Protein AF-A0A931YQE4-F1 (afdb_monomer_lite)

Foldseek 3Di:
DDDDDDDPPPPVVPPPDPPPPPPDPPDQFDDWKKFKFFAQPVVRDTHNDQFDPPQCCVPDVPVSVVVPPCSGHRTDMFIKTKDKFKFFPDPPFPRHVPGDRDFDADPGPRGGIDIDIDIFTKWWADPPVRDIHRAAEPPWDFDPPDPTTITPARYAHPVPRHGTDIATPSVSDRPSDDD

Structure (mmCIF, N/CA/C/O backbone):
data_AF-A0A931YQE4-F1
#
_entry.id   AF-A0A931YQE4-F1
#
loop_
_atom_site.group_PDB
_atom_site.id
_atom_site.type_symbol
_atom_site.label_atom_id
_atom_site.label_alt_id
_atom_site.label_comp_id
_atom_site.label_asym_id
_atom_site.label_entity_id
_atom_site.label_seq_id
_atom_site.pdbx_PDB_ins_code
_atom_site.Cartn_x
_atom_site.Cartn_y
_atom_site.Cartn_z
_atom_site.occupancy
_atom_site.B_iso_or_equiv
_atom_site.auth_seq_id
_atom_site.auth_comp_id
_atom_site.auth_asym_id
_atom_site.auth_atom_id
_atom_site.pdbx_PDB_model_num
ATOM 1 N N . MET A 1 1 ? -4.579 50.281 -44.548 1.00 32.69 1 MET A N 1
ATOM 2 C CA . MET A 1 1 ? -3.686 49.134 -44.827 1.00 32.69 1 MET A CA 1
ATOM 3 C C . MET A 1 1 ? -2.833 48.849 -43.599 1.00 32.69 1 MET A C 1
ATOM 5 O O . MET A 1 1 ? -2.366 49.780 -42.966 1.00 32.69 1 MET A O 1
ATOM 9 N N . LYS A 1 2 ? -2.724 47.554 -43.285 1.00 39.03 2 LYS A N 1
ATOM 10 C CA . LYS A 1 2 ? -1.947 46.846 -42.251 1.00 39.03 2 LYS A CA 1
ATOM 11 C C . LYS A 1 2 ? -0.640 47.502 -41.767 1.00 39.03 2 LYS A C 1
ATOM 13 O O . LYS A 1 2 ? 0.141 47.951 -42.601 1.00 39.03 2 LYS A O 1
ATOM 18 N N . LYS A 1 3 ? -0.368 47.353 -40.459 1.00 38.84 3 LYS A N 1
ATOM 19 C CA . LYS A 1 3 ? 0.869 46.850 -39.793 1.00 38.84 3 LYS A CA 1
ATOM 20 C C . LYS A 1 3 ? 0.751 47.176 -38.289 1.00 38.84 3 LYS A C 1
ATOM 22 O O . LYS A 1 3 ? 0.456 48.310 -37.965 1.00 38.84 3 LYS A O 1
ATOM 27 N N . GLY A 1 4 ? 0.929 46.300 -37.311 1.00 39.56 4 GLY A N 1
ATOM 28 C CA . GLY A 1 4 ? 1.341 44.904 -37.262 1.00 39.56 4 GLY A CA 1
ATOM 29 C C . GLY A 1 4 ? 1.460 44.545 -35.777 1.00 39.56 4 GLY A C 1
ATOM 30 O O . GLY A 1 4 ? 2.129 45.241 -35.024 1.00 39.56 4 GLY A O 1
ATOM 31 N N . ILE A 1 5 ? 0.741 43.502 -35.374 1.00 53.88 5 ILE A N 1
ATOM 32 C CA . ILE A 1 5 ? 0.768 42.832 -34.069 1.00 53.88 5 ILE A CA 1
ATOM 33 C C . ILE A 1 5 ? 2.194 42.351 -33.801 1.00 53.88 5 ILE A C 1
ATOM 35 O O . ILE A 1 5 ? 2.714 41.662 -34.671 1.00 53.88 5 ILE A O 1
ATOM 39 N N . LEU A 1 6 ? 2.808 42.670 -32.650 1.00 45.81 6 LEU A N 1
ATOM 40 C CA . LEU A 1 6 ? 4.050 42.013 -32.192 1.00 45.81 6 LEU A CA 1
ATOM 41 C C . LEU A 1 6 ? 4.443 42.366 -30.735 1.00 45.81 6 LEU A C 1
ATOM 43 O O . LEU A 1 6 ? 5.562 42.780 -30.482 1.00 45.81 6 LEU A O 1
ATOM 47 N N . ILE A 1 7 ? 3.554 42.197 -29.743 1.00 46.47 7 ILE A N 1
ATOM 48 C CA . ILE A 1 7 ? 3.968 42.180 -28.312 1.00 46.47 7 ILE A CA 1
ATOM 49 C C . ILE A 1 7 ? 3.176 41.129 -27.505 1.00 46.47 7 ILE A C 1
ATOM 51 O O . ILE A 1 7 ? 2.750 41.366 -26.384 1.00 46.47 7 ILE A O 1
ATOM 55 N N . ALA A 1 8 ? 2.932 39.948 -28.081 1.00 43.09 8 ALA A N 1
ATOM 56 C CA . ALA A 1 8 ? 2.203 38.866 -27.398 1.00 43.09 8 ALA A CA 1
ATOM 57 C C . ALA A 1 8 ? 2.947 37.515 -27.401 1.00 43.09 8 ALA A C 1
ATOM 59 O O . ALA A 1 8 ? 2.343 36.481 -27.142 1.00 43.09 8 ALA A O 1
ATOM 60 N N . GLY A 1 9 ? 4.248 37.507 -27.722 1.00 44.34 9 GLY A N 1
ATOM 61 C CA . GLY A 1 9 ? 5.005 36.268 -27.958 1.00 44.34 9 GLY A CA 1
ATOM 62 C C . GLY A 1 9 ? 6.029 35.869 -26.892 1.00 44.34 9 GLY A C 1
ATOM 63 O O . GLY A 1 9 ? 6.453 34.723 -26.891 1.00 44.34 9 GLY A O 1
ATOM 64 N N . ILE A 1 10 ? 6.443 36.770 -25.993 1.00 47.31 10 ILE A N 1
ATOM 65 C CA . ILE A 1 10 ? 7.586 36.502 -25.089 1.00 47.31 10 ILE A CA 1
ATOM 66 C C . ILE A 1 10 ? 7.154 36.269 -23.633 1.00 47.31 10 ILE A C 1
ATOM 68 O O . ILE A 1 10 ? 7.841 35.573 -22.893 1.00 47.31 10 ILE A O 1
ATOM 72 N N . PHE A 1 11 ? 5.977 36.744 -23.221 1.00 41.28 11 PHE A N 1
ATOM 73 C CA . PHE A 1 11 ? 5.501 36.550 -21.843 1.00 41.28 11 PHE A CA 1
ATOM 74 C C . PHE A 1 11 ? 4.786 35.212 -21.600 1.00 41.28 11 PHE A C 1
ATOM 76 O O . PHE A 1 11 ? 4.606 34.807 -20.456 1.00 41.28 11 PHE A O 1
ATOM 83 N N . SER A 1 12 ? 4.419 34.492 -22.661 1.00 41.38 12 SER A N 1
ATOM 84 C CA . SER A 1 12 ? 3.643 33.249 -22.557 1.00 41.38 12 SER A CA 1
ATOM 85 C C . SER A 1 12 ? 4.509 32.000 -22.356 1.00 41.38 12 SER A C 1
ATOM 87 O O . SER A 1 12 ? 3.977 30.935 -22.060 1.00 41.38 12 SER A O 1
ATOM 89 N N . MET A 1 13 ? 5.835 32.109 -22.503 1.00 40.06 13 MET A N 1
ATOM 90 C CA . MET A 1 13 ? 6.751 30.961 -22.435 1.00 40.06 13 MET A CA 1
ATOM 91 C C . MET A 1 13 ? 7.385 30.751 -21.051 1.00 40.06 13 MET A C 1
ATOM 93 O O . MET A 1 13 ? 8.104 29.779 -20.849 1.00 40.06 13 MET A O 1
ATOM 97 N N . PHE A 1 14 ? 7.091 31.622 -20.078 1.00 39.56 14 PHE A N 1
ATOM 98 C CA . PHE A 1 14 ? 7.591 31.499 -18.701 1.00 39.56 14 PHE A CA 1
ATOM 99 C C . PHE A 1 14 ? 6.607 30.833 -17.728 1.00 39.56 14 PHE A C 1
ATOM 101 O O . PHE A 1 14 ? 6.979 30.517 -16.601 1.00 39.56 14 PHE A O 1
ATOM 108 N N . ALA A 1 15 ? 5.368 30.569 -18.148 1.00 41.66 15 ALA A N 1
ATOM 109 C CA . ALA A 1 15 ? 4.333 30.021 -17.269 1.00 41.66 15 ALA A CA 1
ATOM 110 C C . ALA A 1 15 ? 4.256 28.479 -17.248 1.00 41.66 15 ALA A C 1
ATOM 112 O O . ALA A 1 15 ? 3.393 27.933 -16.569 1.00 41.66 15 ALA A O 1
ATOM 113 N N . PHE A 1 16 ? 5.139 27.766 -17.961 1.00 39.03 16 PHE A N 1
ATOM 114 C CA . PHE A 1 16 ? 5.020 26.310 -18.162 1.00 39.03 16 PHE A CA 1
ATOM 115 C C . PHE A 1 16 ? 6.200 25.457 -17.657 1.00 39.03 16 PHE A C 1
ATOM 117 O O . PHE A 1 16 ? 6.308 24.295 -18.034 1.00 39.03 16 PHE A O 1
ATOM 124 N N . ILE A 1 17 ? 7.068 25.980 -16.778 1.00 43.00 17 ILE A N 1
ATOM 125 C CA . ILE A 1 17 ? 8.253 25.231 -16.290 1.00 43.00 17 ILE A CA 1
ATOM 126 C C . ILE A 1 17 ? 8.097 24.701 -14.844 1.00 43.00 17 ILE A C 1
ATOM 128 O O . ILE A 1 17 ? 8.945 23.964 -14.355 1.00 43.00 17 ILE A O 1
ATOM 132 N N . THR A 1 18 ? 7.003 24.975 -14.127 1.00 37.72 18 THR A N 1
ATOM 133 C CA . THR A 1 18 ? 6.923 24.635 -12.686 1.00 37.72 18 THR A CA 1
ATOM 134 C C . THR A 1 18 ? 6.224 23.319 -12.333 1.00 37.72 18 THR A C 1
ATOM 136 O O . THR A 1 18 ? 5.975 23.073 -11.156 1.00 37.72 18 THR A O 1
ATOM 139 N N . GLN A 1 19 ? 5.959 22.420 -13.287 1.00 35.16 19 GLN A N 1
ATOM 140 C CA . GLN A 1 19 ? 5.454 21.072 -12.960 1.00 35.16 19 GLN A CA 1
ATOM 141 C C . GLN A 1 19 ? 6.546 20.011 -12.775 1.00 35.16 19 GLN A C 1
ATOM 143 O O . GLN A 1 19 ? 6.234 18.831 -12.619 1.00 35.16 19 GLN A O 1
ATOM 148 N N . SER A 1 20 ? 7.818 20.408 -12.717 1.00 36.00 20 SER A N 1
ATOM 149 C CA . SER A 1 20 ? 8.878 19.510 -12.270 1.00 36.00 20 SER A CA 1
ATOM 150 C C . SER A 1 20 ? 8.641 19.159 -10.804 1.00 36.00 20 SER A C 1
ATOM 152 O O . SER A 1 20 ? 8.878 19.961 -9.900 1.00 36.00 20 SER A O 1
ATOM 154 N N . VAL A 1 21 ? 8.132 17.950 -10.585 1.00 35.69 21 VAL A N 1
ATOM 155 C CA . VAL A 1 21 ? 7.959 17.293 -9.288 1.00 35.69 21 VAL A CA 1
ATOM 156 C C . VAL A 1 21 ? 9.350 17.028 -8.698 1.00 35.69 21 VAL A C 1
ATOM 158 O O . VAL A 1 21 ? 9.840 15.905 -8.662 1.00 35.69 21 VAL A O 1
ATOM 161 N N . PHE A 1 22 ? 10.040 18.083 -8.270 1.00 36.91 22 PHE A N 1
ATOM 162 C CA . PHE A 1 22 ? 11.246 17.954 -7.468 1.00 36.91 22 PHE A CA 1
ATOM 163 C C . PHE A 1 22 ? 10.804 17.529 -6.068 1.00 36.91 22 PHE A C 1
ATOM 165 O O . PHE A 1 22 ? 10.398 18.344 -5.235 1.00 36.91 22 PHE A O 1
ATOM 172 N N . ALA A 1 23 ? 10.828 16.219 -5.827 1.00 37.97 23 ALA A N 1
ATOM 173 C CA . ALA A 1 23 ? 10.812 15.669 -4.482 1.00 37.97 23 ALA A CA 1
ATOM 174 C C . ALA A 1 23 ? 12.004 16.281 -3.726 1.00 37.97 23 ALA A C 1
ATOM 176 O O . ALA A 1 23 ? 13.158 16.054 -4.076 1.00 37.97 23 ALA A O 1
ATOM 177 N N . GLY A 1 24 ? 11.714 17.158 -2.761 1.00 34.09 24 GLY A N 1
ATOM 178 C CA . GLY A 1 24 ? 12.732 17.854 -1.978 1.00 34.09 24 GLY A CA 1
ATOM 179 C C . GLY A 1 24 ? 13.606 16.864 -1.208 1.00 34.09 24 GLY A C 1
ATOM 180 O O . GLY A 1 24 ? 13.082 16.010 -0.497 1.00 34.09 24 GLY A O 1
ATOM 181 N N . TRP A 1 25 ? 14.921 17.024 -1.353 1.00 35.16 25 TRP A N 1
ATOM 182 C CA . TRP A 1 25 ? 15.977 16.113 -0.901 1.00 35.16 25 TRP A CA 1
ATOM 183 C C . TRP A 1 25 ? 16.152 16.008 0.628 1.00 35.16 25 TRP A C 1
ATOM 185 O O . TRP A 1 25 ? 16.862 15.122 1.085 1.00 35.16 25 TRP A O 1
ATOM 195 N N . ASP A 1 26 ? 15.442 16.823 1.414 1.00 34.69 26 ASP A N 1
ATOM 196 C CA . ASP A 1 26 ? 15.512 16.836 2.888 1.00 34.69 26 ASP A CA 1
ATOM 197 C C . ASP A 1 26 ? 14.235 16.334 3.580 1.00 34.69 26 ASP A C 1
ATOM 199 O O . ASP A 1 26 ? 14.027 16.557 4.776 1.00 34.69 26 ASP A O 1
ATOM 203 N N . LYS A 1 27 ? 13.317 15.693 2.848 1.00 39.16 27 LYS A N 1
ATOM 204 C CA . LYS A 1 27 ? 12.061 15.240 3.454 1.00 39.16 27 LYS A CA 1
ATOM 205 C C . LYS A 1 27 ? 12.221 13.839 4.054 1.00 39.16 27 LYS A C 1
ATOM 207 O O . LYS A 1 27 ? 12.712 12.944 3.365 1.00 39.16 27 LYS A O 1
ATOM 212 N N . PRO A 1 28 ? 11.782 13.612 5.311 1.00 42.97 28 PRO A N 1
ATOM 213 C CA . PRO A 1 28 ? 11.653 12.257 5.838 1.00 42.97 28 PRO A CA 1
ATOM 214 C C . PRO A 1 28 ? 10.787 11.434 4.879 1.00 42.97 28 PRO A C 1
ATOM 216 O O . PRO A 1 28 ? 9.941 12.005 4.186 1.00 42.97 28 PRO A O 1
ATOM 219 N N . CYS A 1 29 ? 11.013 10.113 4.833 1.00 47.00 29 CYS A N 1
ATOM 220 C CA . CYS A 1 29 ? 10.216 9.182 4.026 1.00 47.00 29 CYS A CA 1
ATOM 221 C C . CYS A 1 29 ? 8.737 9.583 4.030 1.00 47.00 29 CYS A C 1
ATOM 223 O O . CYS A 1 29 ? 8.204 9.931 5.086 1.00 47.00 29 CYS A O 1
ATOM 225 N N . ASP A 1 30 ? 8.102 9.528 2.855 1.00 54.91 30 ASP A N 1
ATOM 226 C CA . ASP A 1 30 ? 6.708 9.929 2.678 1.00 54.91 30 ASP A CA 1
ATOM 227 C C . ASP A 1 30 ? 5.813 9.408 3.809 1.00 54.91 30 ASP A C 1
ATOM 229 O O . ASP A 1 30 ? 5.985 8.295 4.321 1.00 54.91 30 ASP A O 1
ATOM 233 N N . LYS A 1 31 ? 4.813 10.217 4.178 1.00 65.38 31 LYS A N 1
ATOM 234 C CA . LYS A 1 31 ? 3.715 9.772 5.043 1.00 65.38 31 LYS A CA 1
ATOM 235 C C . LYS A 1 31 ? 3.208 8.427 4.528 1.00 65.38 31 LYS A C 1
ATOM 237 O O . LYS A 1 31 ? 2.952 8.306 3.334 1.00 65.38 31 LYS A O 1
ATOM 242 N N . ARG A 1 32 ? 3.039 7.454 5.431 1.00 77.56 32 ARG A N 1
ATOM 243 C CA . ARG A 1 32 ? 2.535 6.108 5.124 1.00 77.56 32 ARG A CA 1
ATOM 244 C C . ARG A 1 32 ? 1.357 6.180 4.146 1.00 77.56 32 ARG A C 1
ATOM 246 O O . ARG A 1 32 ? 0.282 6.646 4.511 1.00 77.56 32 ARG A O 1
ATOM 253 N N . GLN A 1 33 ? 1.568 5.711 2.920 1.00 87.00 33 GLN A N 1
ATOM 254 C CA . GLN A 1 33 ? 0.539 5.665 1.884 1.00 87.00 33 GLN A CA 1
ATOM 255 C C . GLN A 1 33 ? -0.136 4.298 1.899 1.00 87.00 33 GLN A C 1
ATOM 257 O O . GLN A 1 33 ? 0.496 3.305 1.543 1.00 87.00 33 GLN A O 1
ATOM 262 N N . ILE A 1 34 ? -1.397 4.254 2.331 1.00 91.31 34 ILE A N 1
ATOM 263 C CA . ILE A 1 34 ? -2.238 3.056 2.272 1.00 91.31 34 ILE A CA 1
ATOM 264 C C . ILE A 1 34 ? -3.262 3.257 1.169 1.00 91.31 34 ILE A C 1
ATOM 266 O O . ILE A 1 34 ? -4.064 4.184 1.258 1.00 91.31 34 ILE A O 1
ATOM 270 N N . LEU A 1 35 ? -3.233 2.414 0.148 1.00 92.44 35 LEU A N 1
ATOM 271 C CA . LEU A 1 35 ? -4.136 2.489 -0.991 1.00 92.44 35 LEU A CA 1
ATOM 272 C C . LEU A 1 35 ? -4.730 1.131 -1.331 1.00 92.44 35 LEU A C 1
ATOM 274 O O . LEU A 1 35 ? -4.194 0.094 -0.940 1.00 92.44 35 LEU A O 1
ATOM 278 N N . GLU A 1 36 ? -5.840 1.158 -2.051 1.00 93.12 36 GLU A N 1
ATOM 279 C CA . GLU A 1 36 ? -6.448 -0.046 -2.592 1.00 93.12 36 GLU A CA 1
ATOM 280 C C . GLU A 1 36 ? -5.589 -0.615 -3.733 1.00 93.12 36 GLU A C 1
ATOM 282 O O . GLU A 1 36 ? -5.081 0.115 -4.588 1.00 93.12 36 GLU A O 1
ATOM 287 N N . ALA A 1 37 ? -5.393 -1.926 -3.702 1.00 92.50 37 ALA A N 1
ATOM 288 C CA . ALA A 1 37 ? -4.611 -2.717 -4.642 1.00 92.50 37 ALA A CA 1
ATOM 289 C C . ALA A 1 37 ? -5.189 -4.144 -4.683 1.00 92.50 37 ALA A C 1
ATOM 291 O O . ALA A 1 37 ? -6.268 -4.392 -4.146 1.00 92.50 37 ALA A O 1
ATOM 292 N N . TYR A 1 38 ? -4.471 -5.108 -5.258 1.00 91.50 38 TYR A N 1
ATOM 293 C CA . TYR A 1 38 ? -4.951 -6.486 -5.392 1.00 91.50 38 TYR A CA 1
ATOM 294 C C . TYR A 1 38 ? -4.051 -7.484 -4.677 1.00 91.50 38 TYR A C 1
ATOM 296 O O . TYR A 1 38 ? -2.831 -7.328 -4.657 1.00 91.50 38 TYR A O 1
ATOM 304 N N . TRP A 1 39 ? -4.633 -8.528 -4.093 1.00 90.69 39 TRP A N 1
ATOM 305 C CA . TRP A 1 39 ? -3.896 -9.552 -3.361 1.00 90.69 39 TRP A CA 1
ATOM 306 C C . TRP A 1 39 ? -3.884 -10.882 -4.112 1.00 90.69 39 TRP A C 1
ATOM 308 O O . TRP A 1 39 ? -4.916 -11.513 -4.311 1.00 90.69 39 TRP A O 1
ATOM 318 N N . CYS A 1 40 ? -2.691 -11.347 -4.478 1.00 88.38 40 CYS A N 1
ATOM 319 C CA . CYS A 1 40 ? -2.495 -12.681 -5.025 1.00 88.38 40 CYS A CA 1
ATOM 320 C C . CYS A 1 40 ? -2.235 -13.675 -3.891 1.00 88.38 40 CYS A C 1
ATOM 322 O O . CYS A 1 40 ? -1.154 -13.678 -3.299 1.00 88.38 40 CYS A O 1
ATOM 324 N N . GLU A 1 41 ? -3.207 -14.544 -3.612 1.00 85.75 41 GLU A N 1
ATOM 325 C CA . GLU A 1 41 ? -3.102 -15.551 -2.549 1.00 85.75 41 GLU A CA 1
ATOM 326 C C . GLU A 1 41 ? -2.018 -16.600 -2.844 1.00 85.75 41 GLU A C 1
ATOM 328 O O . GLU A 1 41 ? -1.312 -17.023 -1.930 1.00 85.75 41 GLU A O 1
ATOM 333 N N . ALA A 1 42 ? -1.831 -16.968 -4.115 1.00 85.19 42 ALA A N 1
ATOM 334 C CA . ALA A 1 42 ? -0.830 -17.948 -4.530 1.00 85.19 42 ALA A CA 1
ATOM 335 C C . ALA A 1 42 ? 0.603 -17.409 -4.422 1.00 85.19 42 ALA A C 1
ATOM 337 O O . ALA A 1 42 ? 1.467 -18.055 -3.836 1.00 85.19 42 ALA A O 1
ATOM 338 N N . CYS A 1 43 ? 0.856 -16.199 -4.930 1.00 84.00 43 CYS A N 1
ATOM 339 C CA . CYS A 1 43 ? 2.184 -15.583 -4.841 1.00 84.00 43 CYS A CA 1
ATOM 340 C C . CYS A 1 43 ? 2.438 -14.925 -3.475 1.00 84.00 43 CYS A C 1
ATOM 342 O O . CYS A 1 43 ? 3.561 -14.517 -3.193 1.00 84.00 43 CYS A O 1
ATOM 344 N N . LYS A 1 44 ? 1.397 -14.776 -2.642 1.00 87.00 44 LYS A N 1
ATOM 345 C CA . LYS A 1 44 ? 1.407 -13.972 -1.410 1.00 87.00 44 LYS A CA 1
ATOM 346 C C . LYS A 1 44 ? 1.886 -12.545 -1.667 1.00 87.00 44 LYS A C 1
ATOM 348 O O . LYS A 1 44 ? 2.602 -11.965 -0.853 1.00 87.00 44 LYS A O 1
ATOM 353 N N . GLU A 1 45 ? 1.504 -11.970 -2.809 1.00 86.56 45 GLU A N 1
ATOM 354 C CA . GLU A 1 45 ? 1.969 -10.658 -3.256 1.00 86.56 45 GLU A CA 1
ATOM 355 C C . GLU A 1 45 ? 0.840 -9.667 -3.507 1.00 86.56 45 GLU A C 1
ATOM 357 O O . GLU A 1 45 ? -0.194 -10.022 -4.061 1.00 86.56 45 GLU A O 1
ATOM 362 N N . VAL A 1 46 ? 1.080 -8.400 -3.155 1.00 89.31 46 VAL A N 1
ATOM 363 C CA . VAL A 1 46 ? 0.249 -7.289 -3.623 1.00 89.31 46 VAL A CA 1
ATOM 364 C C . VAL A 1 46 ? 0.601 -6.977 -5.078 1.00 89.31 46 VAL A C 1
ATOM 366 O O . VAL A 1 46 ? 1.783 -6.929 -5.438 1.00 89.31 46 VAL A O 1
ATOM 369 N N . ARG A 1 47 ? -0.426 -6.751 -5.893 1.00 87.62 47 ARG A N 1
ATOM 370 C CA . ARG A 1 47 ? -0.360 -6.381 -7.304 1.00 87.62 47 ARG A CA 1
ATOM 371 C C . ARG A 1 47 ? -1.090 -5.064 -7.533 1.00 87.62 47 ARG A C 1
ATOM 373 O O . ARG A 1 47 ? -2.058 -4.744 -6.854 1.00 87.62 47 ARG A O 1
ATOM 380 N N . GLU A 1 48 ? -0.598 -4.309 -8.505 1.00 84.69 48 GLU A N 1
ATOM 381 C CA . GLU A 1 48 ? -1.232 -3.068 -8.958 1.00 84.69 48 GLU A CA 1
ATOM 382 C C . GLU A 1 48 ? -2.439 -3.338 -9.864 1.00 84.69 48 GLU A C 1
ATOM 384 O O . GLU A 1 48 ? -3.374 -2.546 -9.908 1.00 84.69 48 GLU A O 1
ATOM 389 N N . PHE A 1 49 ? -2.438 -4.483 -10.544 1.00 85.75 49 PHE A N 1
ATOM 390 C CA . PHE A 1 49 ? -3.501 -4.917 -11.438 1.00 85.75 49 PHE A CA 1
ATOM 391 C C . PHE A 1 49 ? -4.222 -6.129 -10.856 1.00 85.75 49 PHE A C 1
ATOM 393 O O . PHE A 1 49 ? -3.678 -6.837 -10.005 1.00 85.75 49 PHE A O 1
ATOM 400 N N . THR A 1 50 ? -5.417 -6.403 -11.372 1.00 85.81 50 THR A N 1
ATOM 401 C CA . THR A 1 50 ? -6.257 -7.569 -11.043 1.00 85.81 50 THR A CA 1
ATOM 402 C C . THR A 1 50 ? -5.637 -8.906 -11.468 1.00 85.81 50 THR A C 1
ATOM 404 O O . THR A 1 50 ? -6.313 -9.930 -11.459 1.00 85.81 50 THR A O 1
ATOM 407 N N . GLU A 1 51 ? -4.366 -8.910 -11.870 1.00 81.38 51 GLU A N 1
ATOM 408 C CA . GLU A 1 51 ? -3.652 -10.033 -12.458 1.00 81.38 51 GLU A CA 1
ATOM 409 C C . GLU A 1 51 ? -2.195 -10.074 -11.962 1.00 81.38 51 GLU A C 1
ATOM 411 O O . GLU A 1 51 ? -1.576 -9.052 -11.644 1.00 81.38 51 GLU A O 1
ATOM 416 N N . CYS A 1 52 ? -1.623 -11.275 -11.886 1.00 76.56 52 CYS A N 1
ATOM 417 C CA . CYS A 1 52 ? -0.228 -11.488 -11.513 1.00 76.56 52 CYS A CA 1
ATOM 418 C C . CYS A 1 52 ? 0.734 -11.277 -12.696 1.00 76.56 52 CYS A C 1
ATOM 420 O O . CYS A 1 52 ? 0.464 -11.718 -13.808 1.00 76.56 52 CYS A O 1
ATOM 422 N N . SER A 1 53 ? 1.921 -10.714 -12.436 1.00 67.88 53 SER A N 1
ATOM 423 C CA . SER A 1 53 ? 3.009 -10.600 -13.425 1.00 67.88 53 SER A CA 1
ATOM 424 C C . SER A 1 53 ? 3.543 -11.944 -13.933 1.00 67.88 53 SER A C 1
ATOM 426 O O . SER A 1 53 ? 4.157 -11.985 -14.989 1.00 67.88 53 SER A O 1
ATOM 428 N N . GLU A 1 54 ? 3.312 -13.025 -13.183 1.00 64.25 54 GLU A N 1
ATOM 429 C CA . GLU A 1 54 ? 3.737 -14.391 -13.521 1.00 64.25 54 GLU A CA 1
ATOM 430 C C . GLU A 1 54 ? 2.766 -15.113 -14.469 1.00 64.25 54 GLU A C 1
ATOM 432 O O . GLU A 1 54 ? 3.053 -16.219 -14.925 1.00 64.25 54 GLU A O 1
ATOM 437 N N . ILE A 1 55 ? 1.609 -14.520 -14.789 1.00 65.69 55 ILE A N 1
ATOM 438 C CA . ILE A 1 55 ? 0.761 -15.074 -15.847 1.00 65.69 55 ILE A CA 1
ATOM 439 C C . ILE A 1 55 ? 1.533 -14.926 -17.160 1.00 65.69 55 ILE A C 1
ATOM 441 O O . ILE A 1 55 ? 1.928 -13.826 -17.536 1.00 65.69 55 ILE A O 1
ATOM 445 N N . GLY A 1 56 ? 1.714 -16.015 -17.906 1.00 60.09 56 GLY A N 1
ATOM 446 C CA . GLY A 1 56 ? 2.426 -16.012 -19.191 1.00 60.09 56 GLY A CA 1
ATOM 447 C C . GLY A 1 56 ? 1.718 -15.261 -20.335 1.00 60.09 56 GLY A C 1
ATOM 448 O O . GLY A 1 56 ? 1.996 -15.524 -21.506 1.00 60.09 56 GLY A O 1
ATOM 449 N N . TYR A 1 57 ? 0.823 -14.311 -20.033 1.00 61.44 57 TYR A N 1
ATOM 450 C CA . TYR A 1 57 ? 0.102 -13.487 -21.011 1.00 61.44 57 TYR A CA 1
ATOM 451 C C . TYR A 1 57 ? 1.044 -12.669 -21.895 1.00 61.44 57 TYR A C 1
ATOM 453 O O . TYR A 1 57 ? 0.685 -12.381 -23.033 1.00 61.44 57 TYR A O 1
ATOM 461 N N . ILE A 1 58 ? 2.239 -12.318 -21.395 1.00 54.94 58 ILE A N 1
ATOM 462 C CA . ILE A 1 58 ? 3.232 -11.536 -22.147 1.00 54.94 58 ILE A CA 1
ATOM 463 C C . ILE A 1 58 ? 3.676 -12.296 -23.407 1.00 54.94 58 ILE A C 1
ATOM 465 O O . ILE A 1 58 ? 4.039 -11.668 -24.399 1.00 54.94 58 ILE A O 1
ATOM 469 N N . TRP A 1 59 ? 3.594 -13.633 -23.398 1.00 55.62 59 TRP A N 1
ATOM 470 C CA . TRP A 1 59 ? 4.132 -14.467 -24.471 1.00 55.62 59 TRP A CA 1
ATOM 471 C C . TRP A 1 59 ? 3.088 -15.343 -25.193 1.00 55.62 59 TRP A C 1
ATOM 473 O O . TRP A 1 59 ? 3.302 -15.629 -26.368 1.00 55.62 59 TRP A O 1
ATOM 483 N N . ASP A 1 60 ? 1.956 -15.735 -24.575 1.00 66.81 60 ASP A N 1
ATOM 484 C CA . ASP A 1 60 ? 0.888 -16.504 -25.263 1.00 66.81 60 ASP A CA 1
ATOM 485 C C . ASP A 1 60 ? -0.518 -16.355 -24.626 1.00 66.81 60 ASP A C 1
ATOM 487 O O . ASP A 1 60 ? -1.017 -17.220 -23.897 1.00 66.81 60 ASP A O 1
ATOM 491 N N . PHE A 1 61 ? -1.198 -15.241 -24.923 1.00 66.06 61 PHE A N 1
ATOM 492 C CA . PHE A 1 61 ? -2.546 -14.945 -24.411 1.00 66.06 61 PHE A CA 1
ATOM 493 C C . PHE A 1 61 ? -3.591 -16.023 -24.747 1.00 66.06 61 PHE A C 1
ATOM 495 O O . PHE A 1 61 ? -4.452 -16.331 -23.920 1.00 66.06 61 PHE A O 1
ATOM 502 N N . SER A 1 62 ? -3.536 -16.608 -25.949 1.00 71.00 62 SER A N 1
ATOM 503 C CA . SER A 1 62 ? -4.545 -17.571 -26.410 1.00 71.00 62 SER A CA 1
ATOM 504 C C . SER A 1 62 ? -4.506 -18.850 -25.576 1.00 71.00 62 SER A C 1
ATOM 506 O O . SER A 1 62 ? -5.544 -19.315 -25.092 1.00 71.00 62 SER A O 1
ATOM 508 N N . LYS A 1 63 ? -3.297 -19.361 -25.328 1.00 68.38 63 LYS A N 1
ATOM 509 C CA . LYS A 1 63 ? -3.077 -20.555 -24.513 1.00 68.38 63 LYS A CA 1
ATOM 510 C C . LYS A 1 63 ? -3.471 -20.341 -23.053 1.00 68.38 63 LYS A C 1
ATOM 512 O O . LYS A 1 63 ? -4.138 -21.199 -22.477 1.00 68.38 63 LYS A O 1
ATOM 517 N N . HIS A 1 64 ? -3.120 -19.197 -22.464 1.00 64.50 64 HIS A N 1
ATOM 518 C CA . HIS A 1 64 ? -3.456 -18.904 -21.066 1.00 64.50 64 HIS A CA 1
ATOM 519 C C . HIS A 1 64 ? -4.954 -18.663 -20.850 1.00 64.50 64 HIS A C 1
ATOM 521 O O . HIS A 1 64 ? -5.522 -19.178 -19.887 1.00 64.50 64 HIS A O 1
ATOM 527 N N . LYS A 1 65 ? -5.623 -17.972 -21.781 1.00 64.56 65 LYS A N 1
ATOM 528 C CA . LYS A 1 65 ? -7.080 -17.796 -21.740 1.00 64.56 65 LYS A CA 1
ATOM 529 C C . LYS A 1 65 ? -7.823 -19.134 -21.827 1.00 64.56 65 LYS A C 1
ATOM 531 O O . LYS A 1 65 ? -8.822 -19.318 -21.138 1.00 64.56 65 LYS A O 1
ATOM 536 N N . ALA A 1 66 ? -7.341 -20.065 -22.654 1.00 67.88 66 ALA A N 1
ATOM 537 C CA . ALA A 1 66 ? -7.943 -21.389 -22.815 1.00 67.88 66 ALA A CA 1
ATOM 538 C C . ALA A 1 66 ? -7.669 -22.331 -21.628 1.00 67.88 66 ALA A C 1
ATOM 540 O O . ALA A 1 66 ? -8.518 -23.158 -21.304 1.00 67.88 66 ALA A O 1
ATOM 541 N N . ALA A 1 67 ? -6.513 -22.195 -20.968 1.00 65.62 67 ALA A N 1
ATOM 542 C CA . ALA A 1 67 ? -6.145 -23.002 -19.802 1.00 65.62 67 ALA A CA 1
ATOM 543 C C . ALA A 1 67 ? -7.026 -22.729 -18.569 1.00 65.62 67 ALA A C 1
ATOM 545 O O . ALA A 1 67 ? -7.100 -23.570 -17.677 1.00 65.62 67 ALA A O 1
ATOM 546 N N . GLY A 1 68 ? -7.705 -21.575 -18.521 1.00 61.16 68 GLY A N 1
ATOM 547 C CA . GLY A 1 68 ? -8.674 -21.255 -17.472 1.00 61.16 68 GLY A CA 1
ATOM 548 C C . GLY A 1 68 ? -8.062 -21.052 -16.084 1.00 61.16 68 GLY A C 1
ATOM 549 O O . GLY A 1 68 ? -8.773 -21.200 -15.091 1.00 61.16 68 GLY A O 1
ATOM 550 N N . ASP A 1 69 ? -6.767 -20.730 -15.996 1.00 65.56 69 ASP A N 1
ATOM 551 C CA . ASP A 1 69 ? -6.102 -20.485 -14.717 1.00 65.56 69 ASP A CA 1
ATOM 552 C C . ASP A 1 69 ? -6.593 -19.172 -14.084 1.00 65.56 69 ASP A C 1
ATOM 554 O O . ASP A 1 69 ? -6.155 -18.067 -14.420 1.00 65.56 69 ASP A O 1
ATOM 558 N N . LYS A 1 70 ? -7.533 -19.320 -13.148 1.00 69.88 70 LYS A N 1
ATOM 559 C CA . LYS A 1 70 ? -8.083 -18.232 -12.332 1.00 69.88 70 LYS A CA 1
ATOM 560 C C . LYS A 1 70 ? -7.266 -17.939 -11.077 1.00 69.88 70 LYS A C 1
ATOM 562 O O . LYS A 1 70 ? -7.607 -17.043 -10.319 1.00 69.88 70 LYS A O 1
ATOM 567 N N . THR A 1 71 ? -6.191 -18.685 -10.830 1.00 74.44 71 THR A N 1
ATOM 568 C CA . THR A 1 71 ? -5.375 -18.553 -9.609 1.00 74.44 71 THR A CA 1
ATOM 569 C C . THR A 1 71 ? -4.627 -17.221 -9.563 1.00 74.44 71 THR A C 1
ATOM 571 O O . THR A 1 71 ? -4.272 -16.722 -8.493 1.00 74.44 71 THR A O 1
ATOM 574 N N . HIS A 1 72 ? -4.380 -16.643 -10.736 1.00 79.94 72 HIS A N 1
ATOM 575 C CA . HIS A 1 72 ? -3.592 -15.432 -10.898 1.00 79.94 72 HIS A CA 1
ATOM 576 C C . HIS A 1 72 ? -4.338 -14.292 -11.598 1.00 79.94 72 HIS A C 1
ATOM 578 O O . HIS A 1 72 ? -3.756 -13.219 -11.744 1.00 79.94 72 HIS A O 1
ATOM 584 N N . THR A 1 73 ? -5.580 -14.518 -12.025 1.00 77.38 73 THR A N 1
ATOM 585 C CA . THR A 1 73 ? -6.487 -13.525 -12.624 1.00 77.38 73 THR A CA 1
ATOM 586 C C . THR A 1 73 ? -7.629 -13.217 -11.652 1.00 77.38 73 THR A C 1
ATOM 588 O O . THR A 1 73 ? -7.788 -13.921 -10.656 1.00 77.38 73 THR A O 1
ATOM 591 N N . ASP A 1 74 ? -8.390 -12.147 -11.897 1.00 83.31 74 ASP A N 1
ATOM 592 C CA . ASP A 1 74 ? -9.515 -11.714 -11.048 1.00 83.31 74 ASP A CA 1
ATOM 593 C C . ASP A 1 74 ? -9.152 -11.593 -9.552 1.00 83.31 74 ASP A C 1
ATOM 595 O O . ASP A 1 74 ? -9.913 -11.980 -8.662 1.00 83.31 74 ASP A O 1
ATOM 599 N N . LEU A 1 75 ? -7.951 -11.077 -9.267 1.00 88.12 75 LEU A N 1
ATOM 600 C CA . LEU A 1 75 ? -7.429 -11.000 -7.906 1.00 88.12 75 LEU A CA 1
ATOM 601 C C . LEU A 1 75 ? -8.352 -10.165 -6.993 1.00 88.12 75 LEU A C 1
ATOM 603 O O . LEU A 1 75 ? -8.792 -9.086 -7.397 1.00 88.12 75 LEU A O 1
ATOM 607 N N . PRO A 1 76 ? -8.610 -10.601 -5.744 1.00 91.25 76 PRO A N 1
ATOM 608 C CA . PRO A 1 76 ? -9.409 -9.831 -4.797 1.00 91.25 76 PRO A CA 1
ATOM 609 C C . PRO A 1 76 ? -8.717 -8.517 -4.422 1.00 91.25 76 PRO A C 1
ATOM 611 O O . PRO A 1 76 ? -7.485 -8.445 -4.340 1.00 91.25 76 PRO A O 1
ATOM 614 N N . THR A 1 77 ? -9.513 -7.485 -4.145 1.00 92.88 77 THR A N 1
ATOM 615 C CA . THR A 1 77 ? -9.002 -6.204 -3.652 1.00 92.88 77 THR A CA 1
ATOM 616 C C . THR A 1 77 ? -8.437 -6.340 -2.237 1.00 92.88 77 THR A C 1
ATOM 618 O O . THR A 1 77 ? -8.775 -7.245 -1.468 1.00 92.88 77 THR A O 1
ATOM 621 N N . CYS A 1 78 ? -7.509 -5.455 -1.895 1.00 93.69 78 CYS A N 1
ATOM 622 C CA . CYS A 1 78 ? -6.931 -5.344 -0.566 1.00 93.69 78 CYS A CA 1
ATOM 623 C C . CYS A 1 78 ? -6.394 -3.932 -0.327 1.00 93.69 78 CYS A C 1
ATOM 625 O O . CYS A 1 78 ? -6.062 -3.212 -1.267 1.00 93.69 78 CYS A O 1
ATOM 627 N N . TRP A 1 79 ? -6.207 -3.572 0.940 1.00 94.44 79 TRP A N 1
ATOM 628 C CA . TRP A 1 79 ? -5.422 -2.398 1.304 1.00 94.44 79 TRP A CA 1
ATOM 629 C C . TRP A 1 79 ? -3.934 -2.736 1.336 1.00 94.44 79 TRP A C 1
ATOM 631 O O . TRP A 1 79 ? -3.514 -3.765 1.882 1.00 94.44 79 TRP A O 1
ATOM 641 N N . ALA A 1 80 ? -3.121 -1.851 0.772 1.00 92.25 80 ALA A N 1
ATOM 642 C CA . ALA A 1 80 ? -1.687 -2.030 0.680 1.00 92.25 80 ALA A CA 1
ATOM 643 C C . ALA A 1 80 ? -0.922 -0.746 0.988 1.00 92.25 80 ALA A C 1
ATOM 645 O O . ALA A 1 80 ? -1.277 0.354 0.574 1.00 92.25 80 ALA A O 1
ATOM 646 N N . CYS A 1 81 ? 0.189 -0.921 1.689 1.00 89.44 81 CYS A N 1
ATOM 647 C CA . CYS A 1 81 ? 1.171 0.107 1.949 1.00 89.44 81 CYS A CA 1
ATOM 648 C C . CYS A 1 81 ? 2.199 0.131 0.814 1.00 89.44 81 CYS A C 1
ATOM 650 O O . CYS A 1 81 ? 2.847 -0.890 0.569 1.00 89.44 81 CYS A O 1
ATOM 652 N N . GLN A 1 82 ? 2.366 1.273 0.144 1.00 87.00 82 GLN A N 1
ATOM 653 C CA . GLN A 1 82 ? 3.255 1.412 -1.016 1.00 87.00 82 GLN A CA 1
ATOM 654 C C . GLN A 1 82 ? 4.369 2.417 -0.765 1.00 87.00 82 GLN A C 1
ATOM 656 O O . GLN A 1 82 ? 4.085 3.564 -0.453 1.00 87.00 82 GLN A O 1
ATOM 661 N N . LYS A 1 83 ? 5.620 2.041 -1.037 1.00 83.19 83 LYS A N 1
ATOM 662 C CA . LYS A 1 83 ? 6.731 2.992 -1.189 1.00 83.19 83 LYS A CA 1
ATOM 663 C C . LYS A 1 83 ? 7.354 2.850 -2.567 1.00 83.19 83 LYS A C 1
ATOM 665 O O . LYS A 1 83 ? 7.520 1.736 -3.058 1.00 83.19 83 LYS A O 1
ATOM 670 N N . ILE A 1 84 ? 7.752 3.960 -3.175 1.00 79.50 84 ILE A N 1
ATOM 671 C CA . ILE A 1 84 ? 8.619 3.924 -4.354 1.00 79.50 84 ILE A CA 1
ATOM 672 C C . ILE A 1 84 ? 10.066 3.881 -3.859 1.00 79.50 84 ILE A C 1
ATOM 674 O O . ILE A 1 84 ? 10.507 4.776 -3.141 1.00 79.50 84 ILE A O 1
ATOM 678 N N . ALA A 1 85 ? 10.778 2.809 -4.195 1.00 77.25 85 ALA A N 1
ATOM 679 C CA . ALA A 1 85 ? 12.206 2.685 -3.959 1.00 77.25 85 ALA A CA 1
ATOM 680 C C . ALA A 1 85 ? 12.958 3.025 -5.237 1.00 77.25 85 ALA A C 1
ATOM 682 O O . ALA A 1 85 ? 12.638 2.512 -6.308 1.00 77.25 85 ALA A O 1
ATOM 683 N N . TYR A 1 86 ? 13.965 3.872 -5.104 1.00 80.44 86 TYR A N 1
ATOM 684 C CA . TYR A 1 86 ? 14.843 4.256 -6.194 1.00 80.44 86 TYR A CA 1
ATOM 685 C C . TYR A 1 86 ? 16.159 3.490 -6.082 1.00 80.44 86 TYR A C 1
ATOM 687 O O . TYR A 1 86 ? 16.583 3.188 -4.973 1.00 80.44 86 TYR A O 1
ATOM 695 N N . SER A 1 87 ? 16.816 3.154 -7.186 1.00 80.12 87 SER A N 1
ATOM 696 C CA . SER A 1 87 ? 18.140 2.515 -7.155 1.00 80.12 87 SER A CA 1
ATOM 697 C C . SER A 1 87 ? 18.945 2.848 -8.403 1.00 80.12 87 SER A C 1
ATOM 699 O O . SER A 1 87 ? 18.368 3.003 -9.477 1.00 80.12 87 SER A O 1
ATOM 701 N N . CYS A 1 88 ? 20.271 2.913 -8.282 1.00 84.44 88 CYS A N 1
ATOM 702 C CA . CYS A 1 88 ? 21.154 3.110 -9.433 1.00 84.44 88 CYS A CA 1
ATOM 703 C C . CYS A 1 88 ? 21.010 1.961 -10.445 1.00 84.44 88 CYS A C 1
ATOM 705 O O . CYS A 1 88 ? 20.899 0.800 -10.039 1.00 84.44 88 CYS A O 1
ATOM 707 N N . ILE A 1 89 ? 21.017 2.276 -11.746 1.00 89.06 89 ILE A N 1
ATOM 708 C CA . ILE A 1 89 ? 20.937 1.260 -12.808 1.00 89.06 89 ILE A CA 1
ATOM 709 C C . ILE A 1 89 ? 22.271 0.564 -13.080 1.00 89.06 89 ILE A C 1
ATOM 711 O O . ILE A 1 89 ? 22.273 -0.548 -13.603 1.00 89.06 89 ILE A O 1
ATOM 715 N N . ASN A 1 90 ? 23.394 1.206 -12.747 1.00 90.19 90 ASN A N 1
ATOM 716 C CA . ASN A 1 90 ? 24.717 0.709 -13.097 1.00 90.19 90 ASN A CA 1
ATOM 717 C C . ASN A 1 90 ? 25.142 -0.421 -12.143 1.00 90.19 90 ASN A C 1
ATOM 719 O O . ASN A 1 90 ? 25.411 -0.133 -10.975 1.00 90.1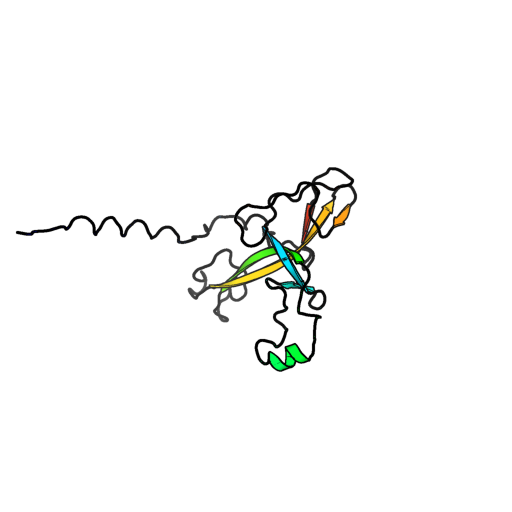9 90 ASN A O 1
ATOM 723 N N . PRO A 1 91 ? 25.275 -1.675 -12.620 1.00 88.62 91 PRO A N 1
ATOM 724 C CA . PRO A 1 91 ? 25.649 -2.820 -11.789 1.00 88.62 91 PRO A CA 1
ATOM 725 C C . PRO A 1 91 ? 27.054 -2.725 -11.185 1.00 88.62 91 PRO A C 1
ATOM 727 O O . PRO A 1 91 ? 27.338 -3.402 -10.201 1.00 88.62 91 PRO A O 1
ATOM 730 N N . ASN A 1 92 ? 27.924 -1.874 -11.735 1.00 92.06 92 ASN A N 1
ATOM 731 C CA . ASN A 1 92 ? 29.282 -1.654 -11.232 1.00 92.06 92 ASN A CA 1
ATOM 732 C C . ASN A 1 92 ? 29.361 -0.537 -10.177 1.00 92.06 92 ASN A C 1
ATOM 734 O O . ASN A 1 92 ? 30.428 -0.284 -9.616 1.00 92.06 92 ASN A O 1
ATOM 738 N N . CYS A 1 93 ? 28.256 0.161 -9.906 1.00 87.44 93 CYS A N 1
ATOM 739 C CA . CYS A 1 93 ? 28.208 1.205 -8.893 1.00 87.44 93 CYS A CA 1
ATOM 740 C C . CYS A 1 93 ? 28.083 0.596 -7.489 1.00 87.44 93 CYS A C 1
ATOM 742 O O . CYS A 1 93 ? 27.291 -0.317 -7.266 1.00 87.44 93 CYS A O 1
ATOM 744 N N . LYS A 1 94 ? 28.779 1.160 -6.492 1.00 85.62 94 LYS A N 1
ATOM 745 C CA . LYS A 1 94 ? 28.647 0.723 -5.086 1.00 85.62 94 LYS A CA 1
ATOM 746 C C . LYS A 1 94 ? 27.225 0.865 -4.539 1.00 85.62 94 LYS A C 1
ATOM 748 O O . LYS A 1 94 ? 26.861 0.176 -3.592 1.00 85.62 94 LYS A O 1
ATOM 753 N N . LYS A 1 95 ? 26.435 1.773 -5.119 1.00 74.19 95 LYS A N 1
ATOM 754 C CA . LYS A 1 95 ? 25.027 2.000 -4.770 1.00 74.19 95 LYS A CA 1
ATOM 755 C C . LYS A 1 95 ? 24.053 1.220 -5.660 1.00 74.19 95 LYS A C 1
ATOM 757 O O . LYS A 1 95 ? 22.846 1.457 -5.592 1.00 74.19 95 LYS A O 1
ATOM 762 N N . TYR A 1 96 ? 24.539 0.292 -6.486 1.00 80.19 96 TYR A N 1
ATOM 763 C CA . TYR A 1 96 ? 23.674 -0.613 -7.237 1.00 80.19 96 TYR A CA 1
ATOM 764 C C . TYR A 1 96 ? 22.788 -1.431 -6.291 1.00 80.19 96 TYR A C 1
ATOM 766 O O . TYR A 1 96 ? 23.261 -1.995 -5.307 1.00 80.19 96 TYR A O 1
ATOM 774 N N . GLY A 1 97 ? 21.482 -1.459 -6.566 1.00 66.75 97 GLY A N 1
ATOM 775 C CA . GLY A 1 97 ? 20.497 -2.154 -5.729 1.00 66.75 97 GLY A CA 1
ATOM 776 C C . GLY A 1 97 ? 20.226 -1.519 -4.355 1.00 66.75 97 GLY A C 1
ATOM 777 O O . GLY A 1 97 ? 19.377 -2.022 -3.617 1.00 66.75 97 GLY A O 1
ATOM 778 N N . VAL A 1 98 ? 20.890 -0.411 -4.001 1.00 75.06 98 VAL A N 1
ATOM 779 C CA . VAL A 1 98 ? 20.622 0.335 -2.762 1.00 75.06 98 VAL A CA 1
ATOM 780 C C . VAL A 1 98 ? 19.388 1.217 -2.952 1.00 75.06 98 VAL A C 1
ATOM 782 O O . VAL A 1 98 ? 19.250 1.883 -3.974 1.00 75.06 98 VAL A O 1
ATOM 785 N N . CYS A 1 99 ? 18.496 1.238 -1.954 1.00 72.00 99 CYS A N 1
ATOM 786 C CA . CYS A 1 99 ? 17.324 2.113 -1.956 1.00 72.00 99 CYS A CA 1
ATOM 787 C C . CYS A 1 99 ? 17.747 3.571 -1.723 1.00 72.00 99 CYS A C 1
ATOM 789 O O . CYS A 1 99 ? 18.098 3.953 -0.608 1.00 72.00 99 CYS A O 1
ATOM 791 N N . LEU A 1 100 ? 17.671 4.379 -2.771 1.00 70.56 100 LEU A N 1
ATOM 792 C CA . LEU A 1 100 ? 17.920 5.813 -2.772 1.00 70.56 100 LEU A CA 1
ATOM 793 C C . LEU A 1 100 ? 16.638 6.587 -2.401 1.00 70.56 100 LEU A C 1
ATOM 795 O O . LEU A 1 100 ? 15.528 6.086 -2.621 1.00 70.56 100 LEU A O 1
ATOM 799 N N . PRO A 1 101 ? 16.764 7.789 -1.808 1.00 66.38 101 PRO A N 1
ATOM 800 C CA . PRO A 1 101 ? 15.621 8.553 -1.303 1.00 66.38 101 PRO A CA 1
ATOM 801 C C . PRO A 1 101 ? 14.804 9.255 -2.399 1.00 66.38 101 PRO A C 1
ATOM 803 O O . PRO A 1 101 ? 13.620 9.509 -2.193 1.00 66.38 101 PRO A O 1
ATOM 806 N N . ALA A 1 102 ? 15.408 9.559 -3.551 1.00 70.19 102 ALA A N 1
ATOM 807 C CA . ALA A 1 102 ? 14.802 10.364 -4.610 1.00 70.19 102 ALA A CA 1
ATOM 808 C C . ALA A 1 102 ? 15.231 9.884 -6.014 1.00 70.19 102 ALA A C 1
ATOM 810 O O . ALA A 1 102 ? 16.277 9.240 -6.143 1.00 70.19 102 ALA A O 1
ATOM 811 N N . PRO A 1 103 ? 14.443 10.188 -7.065 1.00 74.31 103 PRO A N 1
ATOM 812 C CA . PRO A 1 103 ? 14.851 9.969 -8.451 1.00 74.31 103 PRO A CA 1
ATOM 813 C C . PRO A 1 103 ? 15.916 10.990 -8.883 1.00 74.31 103 PRO A C 1
ATOM 815 O O . PRO A 1 103 ? 16.023 12.070 -8.301 1.00 74.31 103 PRO A O 1
ATOM 818 N N . GLY A 1 104 ? 16.670 10.680 -9.939 1.00 78.88 104 GLY A N 1
ATOM 819 C CA . GLY A 1 104 ? 17.688 11.573 -10.500 1.00 78.88 104 GLY A CA 1
ATOM 820 C C . GLY A 1 104 ? 18.908 10.812 -11.006 1.00 78.88 104 GLY A C 1
ATOM 821 O O . GLY A 1 104 ? 18.786 9.671 -11.444 1.00 78.88 104 GLY A O 1
ATOM 822 N N . ALA A 1 105 ? 20.076 11.444 -10.916 1.00 83.19 105 ALA A N 1
ATOM 823 C CA . ALA A 1 105 ? 21.356 10.784 -11.137 1.00 83.19 105 ALA A CA 1
ATOM 824 C C . ALA A 1 105 ? 21.884 10.191 -9.823 1.00 83.19 105 ALA A C 1
ATOM 826 O O . ALA A 1 105 ? 21.704 10.765 -8.745 1.00 83.19 105 ALA A O 1
ATOM 827 N N . CYS A 1 106 ? 22.545 9.042 -9.911 1.00 83.19 106 CYS A N 1
ATOM 828 C CA . CYS A 1 106 ? 23.239 8.417 -8.800 1.00 83.19 106 CYS A CA 1
ATOM 829 C C . CYS A 1 106 ? 24.390 9.319 -8.348 1.00 83.19 106 CYS A C 1
ATOM 831 O O . CYS A 1 106 ? 25.271 9.659 -9.129 1.00 83.19 106 CYS A O 1
ATOM 833 N N . ASP A 1 107 ? 24.417 9.660 -7.068 1.00 83.69 107 ASP A N 1
ATOM 834 C CA . ASP A 1 107 ? 25.436 10.525 -6.470 1.00 83.69 107 ASP A CA 1
ATOM 835 C C . ASP A 1 107 ? 26.828 9.873 -6.355 1.00 83.69 107 ASP A C 1
ATOM 837 O O . ASP A 1 107 ? 27.807 10.573 -6.123 1.00 83.69 107 ASP A O 1
ATOM 841 N N . GLU A 1 108 ? 26.937 8.550 -6.533 1.00 87.50 108 GLU A N 1
ATOM 842 C CA . GLU A 1 108 ? 28.224 7.835 -6.544 1.00 87.50 108 GLU A CA 1
ATOM 843 C C . GLU A 1 108 ? 28.845 7.758 -7.949 1.00 87.50 108 GLU A C 1
ATOM 845 O O . GLU A 1 108 ? 30.051 7.934 -8.087 1.00 87.50 108 GLU A O 1
ATOM 850 N N . CYS A 1 109 ? 28.055 7.463 -8.990 1.00 89.06 109 CYS A N 1
ATOM 851 C CA . CYS A 1 109 ? 28.588 7.197 -10.337 1.00 89.06 109 CYS A CA 1
ATOM 852 C C . CYS A 1 109 ? 28.049 8.115 -11.442 1.00 89.06 109 CYS A C 1
ATOM 854 O O . CYS A 1 109 ? 28.532 8.040 -12.566 1.00 89.06 109 CYS A O 1
ATOM 856 N N . GLY A 1 110 ? 27.067 8.969 -11.151 1.00 87.56 110 GLY A N 1
ATOM 857 C CA . GLY A 1 110 ? 26.453 9.881 -12.120 1.00 87.56 110 GLY A CA 1
ATOM 858 C C . GLY A 1 110 ? 25.469 9.235 -13.101 1.00 87.56 110 GLY A C 1
ATOM 859 O O . GLY A 1 110 ? 24.845 9.964 -13.863 1.00 87.56 110 GLY A O 1
ATOM 860 N N . ASP A 1 111 ? 25.301 7.909 -13.079 1.00 89.75 111 ASP A N 1
ATOM 861 C CA . ASP A 1 111 ? 24.334 7.206 -13.935 1.00 89.75 111 ASP A CA 1
ATOM 862 C C . ASP A 1 111 ? 22.887 7.420 -13.495 1.00 89.75 111 ASP A C 1
ATOM 864 O O . ASP A 1 111 ? 22.603 7.840 -12.373 1.00 89.75 111 ASP A O 1
ATOM 868 N N . ASP A 1 112 ? 21.958 7.048 -14.369 1.00 86.94 112 ASP A N 1
ATOM 869 C CA . ASP A 1 112 ? 20.532 7.125 -14.097 1.00 86.94 112 ASP A CA 1
ATOM 870 C C . ASP A 1 112 ? 20.090 6.254 -12.907 1.00 86.94 112 ASP A C 1
ATOM 872 O O . ASP A 1 112 ? 20.687 5.239 -12.520 1.00 86.94 112 ASP A O 1
ATOM 876 N N . ILE A 1 113 ? 18.962 6.649 -12.330 1.00 85.38 113 ILE A N 1
ATOM 877 C CA . ILE A 1 113 ? 18.273 5.922 -11.273 1.00 85.38 113 ILE A CA 1
ATOM 878 C C . ILE A 1 113 ? 16.987 5.322 -11.843 1.00 85.38 113 ILE A C 1
ATOM 880 O O . ILE A 1 113 ? 16.187 6.005 -12.480 1.00 85.38 113 ILE A O 1
ATOM 884 N N . THR A 1 114 ? 16.751 4.043 -11.557 1.00 84.75 114 THR A N 1
ATOM 885 C CA . THR A 1 114 ? 15.462 3.383 -11.797 1.00 84.75 114 THR A CA 1
ATOM 886 C C . THR A 1 114 ? 14.585 3.426 -10.547 1.00 84.75 114 THR A C 1
ATOM 888 O O . THR A 1 114 ? 15.052 3.721 -9.445 1.00 84.75 114 THR A O 1
ATOM 891 N N . SER A 1 115 ? 13.299 3.116 -10.704 1.00 80.88 115 SER A N 1
ATOM 892 C CA . SER A 1 115 ? 12.343 3.042 -9.601 1.00 80.88 115 SER A CA 1
ATOM 893 C C . SER A 1 115 ? 11.603 1.709 -9.590 1.00 80.88 115 SER A C 1
ATOM 895 O O . SER A 1 115 ? 11.305 1.126 -10.633 1.00 80.88 115 SER A O 1
ATOM 897 N N . LYS A 1 116 ? 11.279 1.229 -8.391 1.00 79.62 116 LYS A N 1
ATOM 898 C CA . LYS A 1 116 ? 10.462 0.041 -8.158 1.00 79.62 116 LYS A CA 1
ATOM 899 C C . LYS A 1 116 ? 9.443 0.334 -7.066 1.00 79.62 116 LYS A C 1
ATOM 901 O O . LYS A 1 116 ? 9.786 0.850 -6.003 1.00 79.62 116 LYS A O 1
ATOM 906 N N . LYS A 1 117 ? 8.184 -0.041 -7.294 1.00 80.75 117 LYS A N 1
ATOM 907 C CA . LYS A 1 117 ? 7.156 -0.001 -6.249 1.00 80.75 117 LYS A CA 1
ATOM 908 C C . LYS A 1 117 ? 7.361 -1.178 -5.294 1.00 80.75 117 LYS A C 1
ATOM 910 O O . LYS A 1 117 ? 7.389 -2.335 -5.715 1.00 80.75 117 LYS A O 1
ATOM 915 N N . ILE A 1 118 ? 7.519 -0.876 -4.012 1.00 81.81 118 ILE A N 1
ATOM 916 C CA . ILE A 1 118 ? 7.560 -1.842 -2.917 1.00 81.81 118 ILE A CA 1
ATOM 917 C C . ILE A 1 118 ? 6.204 -1.818 -2.227 1.00 81.81 118 ILE A C 1
ATOM 919 O O . ILE A 1 118 ? 5.726 -0.757 -1.826 1.00 81.81 118 ILE A O 1
ATOM 923 N N . TRP A 1 119 ? 5.619 -2.999 -2.060 1.00 86.19 119 TRP A N 1
ATOM 924 C CA . TRP A 1 119 ? 4.283 -3.168 -1.510 1.00 86.19 119 TRP A CA 1
ATOM 925 C C . TRP A 1 119 ? 4.285 -4.094 -0.300 1.00 86.19 119 TRP A C 1
ATOM 927 O O . TRP A 1 119 ? 4.894 -5.168 -0.335 1.00 86.19 119 TRP A O 1
ATOM 937 N N . SER A 1 120 ? 3.507 -3.730 0.714 1.00 89.38 120 SER A N 1
ATOM 938 C CA . SER A 1 120 ? 3.156 -4.612 1.827 1.00 89.38 120 SER A CA 1
ATOM 939 C C . SER A 1 120 ? 1.646 -4.620 2.010 1.00 89.38 120 SER A C 1
ATOM 941 O O . SER A 1 120 ? 1.032 -3.559 2.060 1.00 89.38 120 SER A O 1
ATOM 943 N N . ARG A 1 121 ? 1.043 -5.805 2.150 1.00 92.06 121 ARG A N 1
ATOM 944 C CA . ARG A 1 121 ? -0.379 -5.918 2.500 1.00 92.06 121 ARG A CA 1
ATOM 945 C C . ARG A 1 121 ? -0.635 -5.260 3.854 1.00 92.06 121 ARG A C 1
ATOM 947 O O . ARG A 1 121 ? 0.192 -5.388 4.761 1.00 92.06 121 ARG A O 1
ATOM 954 N N . THR A 1 122 ? -1.769 -4.589 3.975 1.00 92.81 122 THR A N 1
ATOM 955 C CA . THR A 1 122 ? -2.180 -3.873 5.177 1.00 92.81 122 THR A CA 1
ATOM 956 C C . THR A 1 122 ? -3.308 -4.601 5.897 1.00 92.81 122 THR A C 1
ATOM 958 O O . THR A 1 122 ? -4.229 -5.107 5.263 1.00 92.81 122 THR A O 1
ATOM 961 N N . LEU A 1 123 ? -3.212 -4.647 7.224 1.00 93.06 123 LEU A N 1
ATOM 962 C CA . LEU A 1 123 ? -4.285 -5.004 8.145 1.00 93.06 123 LEU A CA 1
ATOM 963 C C . LEU A 1 123 ? -4.501 -3.854 9.134 1.00 93.06 123 LEU A C 1
ATOM 965 O O . LEU A 1 123 ? -3.601 -3.047 9.376 1.00 93.06 123 LEU A O 1
ATOM 969 N N . PHE A 1 124 ? -5.682 -3.815 9.732 1.00 93.44 124 PHE A N 1
ATOM 970 C CA . PHE A 1 124 ? -6.092 -2.826 10.715 1.00 93.44 124 PHE A CA 1
ATOM 971 C C . PHE A 1 124 ? -6.321 -3.516 12.055 1.00 93.44 124 PHE A C 1
ATOM 973 O O . PHE A 1 124 ? -7.181 -4.389 12.180 1.00 93.44 124 PHE A O 1
ATOM 980 N N . LYS A 1 125 ? -5.525 -3.150 13.056 1.00 93.62 125 LYS A N 1
ATOM 981 C CA . LYS A 1 125 ? -5.494 -3.780 14.371 1.00 93.62 125 LYS A CA 1
ATOM 982 C C . LYS A 1 125 ? -6.091 -2.866 15.421 1.00 93.62 125 LYS A C 1
ATOM 984 O O . LYS A 1 125 ? -5.663 -1.732 15.581 1.00 93.62 125 LYS A O 1
ATOM 989 N N . CYS A 1 126 ? -7.042 -3.364 16.199 1.00 93.88 126 CYS A N 1
ATOM 990 C CA . CYS A 1 126 ? -7.474 -2.649 17.392 1.00 93.88 126 CYS A CA 1
ATOM 991 C C . CYS A 1 126 ? -6.427 -2.819 18.506 1.00 93.88 126 CYS A C 1
ATOM 993 O O . CYS A 1 126 ? -6.195 -3.956 18.921 1.00 93.88 126 CYS A O 1
ATOM 995 N N . PRO A 1 127 ? -5.853 -1.741 19.066 1.00 92.94 127 PRO A N 1
ATOM 996 C CA . PRO A 1 127 ? -4.867 -1.859 20.143 1.00 92.94 127 PRO A CA 1
ATOM 997 C C . PRO A 1 127 ? -5.470 -2.409 21.444 1.00 92.94 127 PRO A C 1
ATOM 999 O O . PRO A 1 127 ? -4.779 -3.047 22.232 1.00 92.94 127 PRO A O 1
ATOM 1002 N N . LYS A 1 128 ? -6.777 -2.211 21.673 1.00 93.06 128 LYS A N 1
ATOM 1003 C CA . LYS A 1 128 ? -7.450 -2.630 22.913 1.00 93.06 128 LYS A CA 1
ATOM 1004 C C . LYS A 1 128 ? -7.833 -4.110 22.925 1.00 93.06 128 LYS A C 1
ATOM 1006 O O . LYS A 1 128 ? -7.593 -4.791 23.914 1.00 93.06 128 LYS A O 1
ATOM 1011 N N . CYS A 1 129 ? -8.456 -4.609 21.856 1.00 92.38 129 CYS A N 1
ATOM 1012 C CA . CYS A 1 129 ? -8.883 -6.013 21.771 1.00 92.38 129 CYS A CA 1
ATOM 1013 C C . CYS A 1 129 ? -7.942 -6.888 20.934 1.00 92.38 129 CYS A C 1
ATOM 1015 O O . CYS A 1 129 ? -8.203 -8.075 20.776 1.00 92.38 129 CYS A O 1
ATOM 1017 N N . SER A 1 130 ? -6.865 -6.314 20.386 1.00 90.44 130 SER A N 1
ATOM 1018 C CA . SER A 1 130 ? -5.866 -6.986 19.541 1.00 90.44 130 SER A CA 1
ATOM 1019 C C . SER A 1 130 ? -6.411 -7.657 18.273 1.00 90.44 130 SER A C 1
ATOM 1021 O O . SER A 1 130 ? -5.656 -8.338 17.583 1.00 90.44 130 SER A O 1
ATOM 1023 N N . LYS A 1 131 ? -7.691 -7.456 17.932 1.00 91.81 131 LYS A N 1
ATOM 1024 C CA . LYS A 1 131 ? -8.307 -8.012 16.723 1.00 91.81 131 LYS A CA 1
ATOM 1025 C C . LYS A 1 131 ? -7.775 -7.298 15.484 1.00 91.81 131 LYS A C 1
ATOM 1027 O O . LYS A 1 131 ? -7.763 -6.068 15.440 1.00 91.81 131 LYS A O 1
ATOM 1032 N N . GLU A 1 132 ? -7.385 -8.081 14.487 1.00 92.19 132 GLU A N 1
ATOM 1033 C CA . GLU A 1 132 ? -6.918 -7.615 13.182 1.00 92.19 132 GLU A CA 1
ATOM 1034 C C . GLU A 1 132 ? -8.002 -7.853 12.127 1.00 92.19 132 GLU A C 1
ATOM 1036 O O . GLU A 1 132 ? -8.614 -8.921 12.095 1.00 92.19 132 GLU A O 1
ATOM 1041 N N . ASN A 1 133 ? -8.242 -6.859 11.273 1.00 92.00 133 ASN A N 1
ATOM 1042 C CA . ASN A 1 133 ? -9.195 -6.927 10.169 1.00 92.00 133 ASN A CA 1
ATOM 1043 C C . ASN A 1 133 ? -8.526 -6.486 8.856 1.00 92.00 133 ASN A C 1
ATOM 1045 O O . ASN A 1 133 ? -7.630 -5.640 8.877 1.00 92.00 133 ASN A O 1
ATOM 1049 N N . PRO A 1 134 ? -8.943 -7.037 7.704 1.00 92.00 134 PRO A N 1
ATOM 1050 C CA . PRO A 1 134 ? -8.457 -6.592 6.399 1.00 92.00 134 PRO A CA 1
ATOM 1051 C C . PRO A 1 134 ? -9.036 -5.236 5.976 1.00 92.00 134 PRO A C 1
ATOM 1053 O O . PRO A 1 134 ? -8.415 -4.546 5.174 1.00 92.00 134 PRO A O 1
ATOM 1056 N N . GLU A 1 135 ? -10.181 -4.850 6.542 1.00 94.56 135 GLU A N 1
ATOM 1057 C CA . GLU A 1 135 ? -10.864 -3.587 6.265 1.00 94.56 135 GLU A CA 1
ATOM 1058 C C . GLU A 1 135 ? -10.568 -2.520 7.326 1.00 94.56 135 GLU A C 1
ATOM 1060 O O . GLU A 1 135 ? -10.325 -2.865 8.492 1.00 94.56 135 GLU A O 1
ATOM 1065 N N . PRO A 1 136 ? -10.594 -1.230 6.941 1.00 94.06 136 PRO A N 1
ATOM 1066 C CA . PRO A 1 136 ? -10.423 -0.126 7.868 1.00 94.06 136 PRO A CA 1
ATOM 1067 C C . PRO A 1 136 ? -11.569 -0.065 8.882 1.00 94.06 136 PRO A C 1
ATOM 1069 O O . PRO A 1 136 ? -12.635 -0.661 8.720 1.00 94.06 136 PRO A O 1
ATOM 1072 N N . GLY A 1 137 ? -11.331 0.670 9.963 1.00 94.12 137 GLY A N 1
ATOM 1073 C CA . GLY A 1 137 ? -12.308 0.876 11.019 1.00 94.12 137 GLY A CA 1
ATOM 1074 C C . GLY A 1 137 ? -13.509 1.713 10.576 1.00 94.12 137 GLY A C 1
ATOM 1075 O O . GLY A 1 137 ? -13.525 2.371 9.531 1.00 94.12 137 GLY A O 1
ATOM 1076 N N . LYS A 1 138 ? -14.526 1.741 11.435 1.00 95.06 138 LYS A N 1
ATOM 1077 C CA . LYS A 1 138 ? -15.717 2.565 11.247 1.00 95.06 138 LYS A CA 1
ATOM 1078 C C . LYS A 1 138 ? -15.322 4.037 11.105 1.00 95.06 138 LYS A C 1
ATOM 1080 O O . LYS A 1 138 ? -14.510 4.547 11.875 1.00 95.06 138 LYS A O 1
ATOM 1085 N N . GLY A 1 139 ? -15.932 4.722 10.138 1.00 93.69 139 GLY A N 1
ATOM 1086 C CA . GLY A 1 139 ? -15.712 6.153 9.914 1.00 93.69 139 GLY A CA 1
ATOM 1087 C C . GLY A 1 139 ? -14.371 6.500 9.260 1.00 93.69 139 GLY A C 1
ATOM 1088 O O . GLY A 1 139 ? -13.952 7.653 9.344 1.00 93.69 139 GLY A O 1
ATOM 1089 N N . TYR A 1 140 ? -13.696 5.533 8.627 1.00 95.06 140 TYR A N 1
ATOM 1090 C CA . TYR A 1 140 ? -12.488 5.805 7.850 1.00 95.06 140 TYR A CA 1
ATOM 1091 C C . TYR A 1 140 ? -12.741 6.842 6.747 1.00 95.06 140 TYR A C 1
ATOM 1093 O O . TYR A 1 140 ? -13.845 6.961 6.209 1.00 95.06 140 TYR A O 1
ATOM 1101 N N . THR A 1 141 ? -11.700 7.597 6.401 1.00 94.12 141 THR A N 1
ATOM 1102 C CA . THR A 1 141 ? -11.757 8.581 5.314 1.00 94.12 141 THR A CA 1
ATOM 1103 C C . THR A 1 141 ? -10.683 8.300 4.282 1.00 94.12 141 THR A C 1
ATOM 1105 O O . THR A 1 141 ? -9.602 7.798 4.599 1.00 94.12 141 THR A O 1
ATOM 1108 N N . THR A 1 142 ? -10.979 8.649 3.032 1.00 92.94 142 THR A N 1
ATOM 1109 C CA . THR A 1 142 ? -10.041 8.553 1.915 1.00 92.94 142 THR A CA 1
ATOM 1110 C C . THR A 1 142 ? -9.712 9.928 1.354 1.00 92.94 142 THR A C 1
ATOM 1112 O O . THR A 1 142 ? -10.570 10.813 1.301 1.00 92.94 142 THR A O 1
ATOM 1115 N N . ILE A 1 143 ? -8.495 10.088 0.845 1.00 88.88 143 ILE A N 1
ATOM 1116 C CA . ILE A 1 143 ? -8.069 11.301 0.149 1.00 88.88 143 ILE A CA 1
ATOM 1117 C C . ILE A 1 143 ? -8.866 11.441 -1.155 1.00 88.88 143 ILE A C 1
ATOM 1119 O O . ILE A 1 143 ? -8.833 10.566 -2.021 1.00 88.88 143 ILE A O 1
ATOM 1123 N N . LYS A 1 144 ? -9.573 12.565 -1.312 1.00 87.19 144 LYS A N 1
ATOM 1124 C CA . LYS A 1 144 ? -10.356 12.865 -2.521 1.00 87.19 144 LYS A CA 1
ATOM 1125 C C . LYS A 1 144 ? -9.445 13.136 -3.724 1.00 87.19 144 LYS A C 1
ATOM 1127 O O . LYS A 1 144 ? -8.388 13.743 -3.585 1.00 87.19 144 LYS A O 1
ATOM 1132 N N . GLY A 1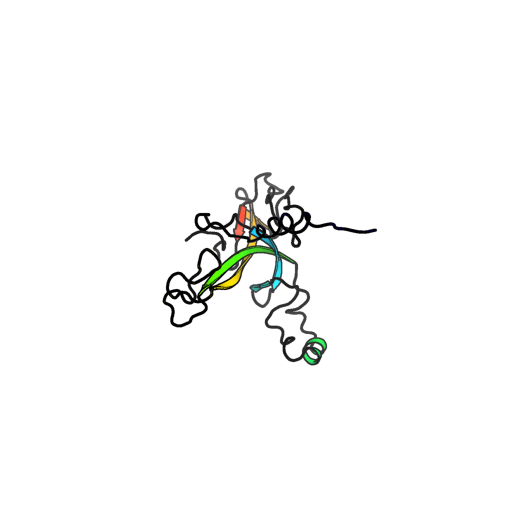 145 ? -9.887 12.733 -4.917 1.00 80.06 145 GLY A N 1
ATOM 1133 C CA . GLY A 1 145 ? -9.197 13.026 -6.183 1.00 80.06 145 GLY A CA 1
ATOM 1134 C C . GLY A 1 145 ? -8.011 12.111 -6.513 1.00 80.06 145 GLY A C 1
ATOM 1135 O O . GLY A 1 145 ? -7.291 12.378 -7.472 1.00 80.06 145 GLY A O 1
ATOM 1136 N N . ARG A 1 146 ? -7.791 11.037 -5.745 1.00 78.31 146 ARG A N 1
ATOM 1137 C CA . ARG A 1 146 ? -6.841 9.974 -6.101 1.00 78.31 146 ARG A CA 1
ATOM 1138 C C . ARG A 1 146 ? -7.514 8.945 -7.009 1.00 78.31 146 ARG A C 1
ATOM 1140 O O . ARG A 1 146 ? -8.686 8.644 -6.821 1.00 78.31 146 ARG A O 1
ATOM 1147 N N . TYR A 1 147 ? -6.758 8.422 -7.977 1.00 79.50 147 TYR A N 1
ATOM 1148 C CA . TYR A 1 147 ? -7.235 7.378 -8.890 1.00 79.50 147 TYR A CA 1
ATOM 1149 C C . TYR A 1 147 ? -7.558 6.079 -8.141 1.00 79.50 147 TYR A C 1
ATOM 1151 O O . TYR A 1 147 ? -8.667 5.572 -8.245 1.00 79.50 147 TYR A O 1
ATOM 1159 N N . ALA A 1 148 ? -6.609 5.590 -7.338 1.00 84.25 148 ALA A N 1
ATOM 1160 C CA . ALA A 1 148 ? -6.858 4.532 -6.369 1.00 84.25 148 ALA A CA 1
ATOM 1161 C C . ALA A 1 148 ? -7.246 5.165 -5.021 1.00 84.25 148 ALA A C 1
ATOM 1163 O O . ALA A 1 148 ? -6.561 6.106 -4.592 1.00 84.25 148 ALA A O 1
ATOM 1164 N N . PRO A 1 149 ? -8.302 4.683 -4.337 1.00 91.00 149 PRO A N 1
ATOM 1165 C CA . PRO A 1 149 ? -8.632 5.125 -2.989 1.00 91.00 149 PRO A CA 1
ATOM 1166 C C . PRO A 1 149 ? -7.416 5.022 -2.070 1.00 91.00 149 PRO A C 1
ATOM 1168 O O . PRO A 1 149 ? -6.760 3.987 -2.006 1.00 91.00 149 PRO A O 1
ATOM 1171 N N . GLN A 1 150 ? -7.108 6.110 -1.364 1.00 92.25 150 GLN A N 1
ATOM 1172 C CA . GLN A 1 150 ? -6.001 6.183 -0.413 1.00 92.25 150 GLN A CA 1
ATOM 1173 C C . GLN A 1 150 ? -6.550 6.562 0.959 1.00 92.25 150 GLN A C 1
ATOM 1175 O O . GLN A 1 150 ? -7.224 7.585 1.067 1.00 92.25 150 GLN A O 1
ATOM 1180 N N . ILE A 1 151 ? -6.248 5.784 1.999 1.00 91.75 151 ILE A N 1
ATOM 1181 C CA . ILE A 1 151 ? -6.666 6.072 3.376 1.00 91.75 151 ILE A CA 1
ATOM 1182 C C . ILE A 1 151 ? -6.001 7.363 3.856 1.00 91.75 151 ILE A C 1
ATOM 1184 O O . ILE A 1 151 ? -4.780 7.518 3.807 1.00 91.75 151 ILE A O 1
ATOM 1188 N N . GLU A 1 152 ? -6.828 8.275 4.353 1.00 90.44 152 GLU A N 1
ATOM 1189 C CA . GLU A 1 152 ? -6.409 9.454 5.105 1.00 90.44 152 GLU A CA 1
ATOM 1190 C C . GLU A 1 152 ? -6.477 9.182 6.614 1.00 90.44 152 GLU A C 1
ATOM 1192 O O . GLU A 1 152 ? -5.529 9.487 7.336 1.00 90.44 152 GLU A O 1
ATOM 1197 N N . LYS A 1 153 ? -7.574 8.567 7.079 1.00 92.44 153 LYS A N 1
ATOM 1198 C CA . LYS A 1 153 ? -7.770 8.128 8.468 1.00 92.44 153 LYS A CA 1
ATOM 1199 C C . LYS A 1 153 ? -8.277 6.697 8.493 1.00 92.44 153 LYS A C 1
ATOM 1201 O O . LYS A 1 153 ? -9.230 6.381 7.785 1.00 92.44 153 LYS A O 1
ATOM 1206 N N . ALA A 1 154 ? -7.665 5.857 9.324 1.00 92.38 154 ALA A N 1
ATOM 1207 C CA . ALA A 1 154 ? -7.959 4.426 9.380 1.00 92.38 154 ALA A CA 1
ATOM 1208 C C . ALA A 1 154 ? -9.282 4.091 10.091 1.00 92.38 154 ALA A C 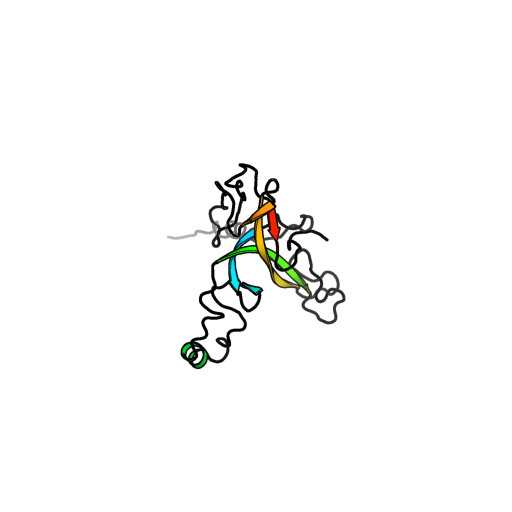1
ATOM 1210 O O . ALA A 1 154 ? -9.775 2.979 9.942 1.00 92.38 154 ALA A O 1
ATOM 1211 N N . GLY A 1 155 ? -9.866 5.047 10.819 1.00 94.06 155 GLY A N 1
ATOM 1212 C CA . GLY A 1 155 ? -11.134 4.879 11.528 1.00 94.06 155 GLY A CA 1
ATOM 1213 C C . GLY A 1 155 ? -10.986 4.186 12.882 1.00 94.06 155 GLY A C 1
ATOM 1214 O O . GLY A 1 155 ? -9.885 3.998 13.401 1.00 94.06 155 GLY A O 1
ATOM 1215 N N . GLU A 1 156 ? -12.118 3.809 13.467 1.00 95.81 156 GLU A N 1
ATOM 1216 C CA . GLU A 1 156 ? -12.192 3.246 14.818 1.00 95.81 156 GLU A CA 1
ATOM 1217 C C . GLU A 1 156 ? -12.620 1.776 14.812 1.00 95.81 156 GLU A C 1
ATOM 1219 O O . GLU A 1 156 ? -13.390 1.314 13.968 1.00 95.81 156 GLU A O 1
ATOM 1224 N N . CYS A 1 157 ? -12.143 1.020 15.796 1.00 93.25 157 CYS A N 1
ATOM 1225 C CA . CYS A 1 157 ? -12.567 -0.349 16.024 1.00 93.25 157 CYS A CA 1
ATOM 1226 C C . CYS A 1 157 ? -14.068 -0.385 16.329 1.00 93.25 157 CYS A C 1
ATOM 1228 O O . CYS A 1 157 ? -14.517 0.227 17.296 1.00 93.25 157 CYS A O 1
ATOM 1230 N N . GLU A 1 158 ? -14.823 -1.184 15.575 1.00 90.25 158 GLU A N 1
ATOM 1231 C CA . GLU A 1 158 ? -16.282 -1.287 15.713 1.00 90.25 158 GLU A CA 1
ATOM 1232 C C . GLU A 1 158 ? -16.750 -1.671 17.122 1.00 90.25 158 GLU A C 1
ATOM 1234 O O . GLU A 1 158 ? -17.812 -1.243 17.563 1.00 90.25 158 GLU A O 1
ATOM 1239 N N . THR A 1 159 ? -15.963 -2.479 17.836 1.00 89.56 159 THR A N 1
ATOM 1240 C CA . THR A 1 159 ? -16.315 -2.972 19.174 1.00 89.56 159 THR A CA 1
ATOM 1241 C C . THR A 1 159 ? -15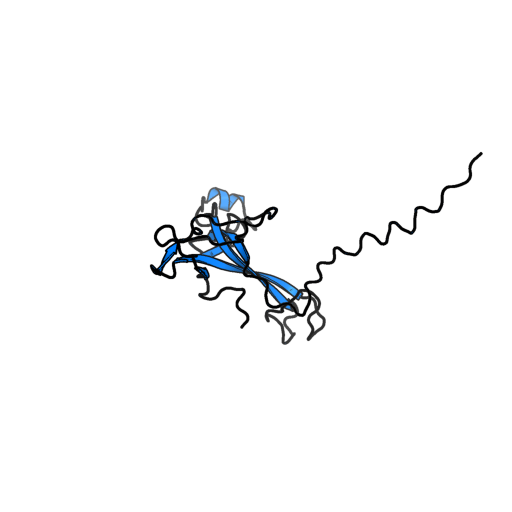.802 -2.064 20.287 1.00 89.56 159 THR A C 1
ATOM 1243 O O . THR A 1 159 ? -16.431 -1.948 21.335 1.00 89.56 159 THR A O 1
ATOM 1246 N N . CYS A 1 160 ? -14.626 -1.462 20.104 1.00 90.31 160 CYS A N 1
ATOM 1247 C CA . CYS A 1 160 ? -13.927 -0.756 21.178 1.00 90.31 160 CYS A CA 1
ATOM 1248 C C . CYS A 1 160 ? -14.007 0.769 21.077 1.00 90.31 160 CYS A C 1
ATOM 1250 O O . CYS A 1 160 ? -13.695 1.423 22.071 1.00 90.31 160 CYS A O 1
ATOM 1252 N N . GLY A 1 161 ? -14.369 1.320 19.912 1.00 90.38 161 GLY A N 1
ATOM 1253 C CA . GLY A 1 161 ? -14.416 2.765 19.659 1.00 90.38 161 GLY A CA 1
ATOM 1254 C C . GLY A 1 161 ? -13.053 3.461 19.727 1.00 90.38 161 GLY A C 1
ATOM 1255 O O . GLY A 1 161 ? -12.992 4.666 19.915 1.00 90.38 161 GLY A O 1
ATOM 1256 N N . VAL A 1 162 ? -11.952 2.706 19.648 1.00 93.69 162 VAL A N 1
ATOM 1257 C CA . VAL A 1 162 ? -10.583 3.249 19.636 1.00 93.69 162 VAL A CA 1
ATOM 1258 C C . VAL A 1 162 ? -10.019 3.197 18.226 1.00 93.69 162 VAL A C 1
ATOM 1260 O O . VAL A 1 162 ? -10.338 2.267 17.484 1.00 93.69 162 VAL A O 1
ATOM 1263 N N . GLU A 1 163 ? -9.172 4.160 17.869 1.00 93.75 163 GLU A N 1
ATOM 1264 C CA . GLU A 1 163 ? -8.527 4.207 16.555 1.00 93.75 163 GLU A CA 1
ATOM 1265 C C . GLU A 1 163 ? -7.768 2.904 16.267 1.00 93.75 163 GLU A C 1
ATOM 1267 O O . GLU A 1 163 ? -7.078 2.358 17.135 1.00 93.75 163 GLU A O 1
ATOM 1272 N N . VAL A 1 164 ? -7.946 2.371 15.056 1.00 93.62 164 VAL A N 1
ATOM 1273 C CA . VAL A 1 164 ? -7.234 1.164 14.632 1.00 93.62 164 VAL A CA 1
ATOM 1274 C C . VAL A 1 164 ? -5.823 1.512 14.175 1.00 93.62 164 VAL A C 1
ATOM 1276 O O . VAL A 1 164 ? -5.588 2.455 13.422 1.00 93.62 164 VAL A O 1
ATOM 1279 N N . GLU A 1 165 ? -4.868 0.697 14.591 1.00 91.62 165 GLU A N 1
ATOM 1280 C CA . GLU A 1 165 ? -3.496 0.760 14.126 1.00 91.62 165 GLU A CA 1
ATOM 1281 C C . GLU A 1 165 ? -3.369 0.101 12.755 1.00 91.62 165 GLU A C 1
ATOM 1283 O O . GLU A 1 165 ? -3.923 -0.962 12.484 1.00 91.62 165 GLU A O 1
ATOM 1288 N N . VAL A 1 166 ? -2.578 0.709 11.881 1.00 89.69 166 VAL A N 1
ATOM 1289 C CA . VAL A 1 166 ? -2.288 0.160 10.556 1.00 89.69 166 VAL A CA 1
ATOM 1290 C C . VAL A 1 166 ? -1.034 -0.718 10.632 1.00 89.69 166 VAL A C 1
ATOM 1292 O O . VAL A 1 166 ? 0.055 -0.231 10.955 1.00 89.69 166 VAL A O 1
ATOM 1295 N N . VAL A 1 167 ? -1.171 -1.994 10.278 1.00 89.44 167 VAL A N 1
ATOM 1296 C CA . VAL A 1 167 ? -0.122 -3.025 10.331 1.00 89.44 167 VAL A CA 1
ATOM 1297 C C . VAL A 1 167 ? 0.213 -3.499 8.916 1.00 89.44 167 VAL A C 1
ATOM 1299 O O . VAL A 1 167 ? -0.677 -3.723 8.105 1.00 89.44 167 VAL A O 1
ATOM 1302 N N . CYS A 1 168 ? 1.500 -3.651 8.591 1.00 87.38 168 CYS A N 1
ATOM 1303 C CA . CYS A 1 168 ? 1.963 -4.113 7.274 1.00 87.38 168 CYS A CA 1
ATOM 1304 C C . CYS A 1 168 ? 2.557 -5.526 7.382 1.00 87.38 168 CYS A C 1
ATOM 1306 O O . CYS A 1 168 ? 3.550 -5.710 8.083 1.00 87.38 168 CYS A O 1
ATOM 1308 N N . THR A 1 169 ? 1.985 -6.520 6.696 1.00 80.19 169 THR A N 1
ATOM 1309 C CA . THR A 1 169 ? 2.206 -7.944 7.033 1.00 80.19 169 THR A CA 1
ATOM 1310 C C . THR A 1 169 ? 3.131 -8.711 6.093 1.00 80.19 169 THR A C 1
ATOM 1312 O O . THR A 1 169 ? 3.883 -9.556 6.564 1.00 80.19 169 THR A O 1
ATOM 1315 N N . LYS A 1 170 ? 3.169 -8.393 4.791 1.00 68.62 170 LYS A N 1
ATOM 1316 C CA . LYS A 1 170 ? 3.978 -9.134 3.791 1.00 68.62 170 LYS A CA 1
ATOM 1317 C C . LYS A 1 170 ? 5.507 -9.104 4.058 1.00 68.62 170 LYS A C 1
ATOM 1319 O O . LYS A 1 170 ? 6.265 -9.844 3.448 1.00 68.62 170 LYS A O 1
ATOM 1324 N N . SER A 1 171 ? 5.961 -8.270 4.991 1.00 51.38 171 SER A N 1
ATOM 1325 C CA . SER A 1 171 ? 7.363 -8.128 5.421 1.00 51.38 171 SER A CA 1
ATOM 1326 C C . SER A 1 171 ? 7.515 -7.946 6.938 1.00 51.38 171 SER A C 1
ATOM 1328 O O . SER A 1 171 ? 8.607 -7.623 7.406 1.00 51.38 171 SER A O 1
ATOM 1330 N N . GLY A 1 172 ? 6.414 -7.998 7.702 1.00 57.12 172 GLY A N 1
ATOM 1331 C CA . GLY A 1 172 ? 6.345 -7.526 9.098 1.00 57.12 172 GLY A CA 1
ATOM 1332 C C . GLY A 1 172 ? 6.705 -6.042 9.311 1.00 57.12 172 GLY A C 1
ATOM 1333 O O . GLY A 1 172 ? 6.531 -5.508 10.400 1.00 57.12 172 GLY A O 1
ATOM 1334 N N . THR A 1 173 ? 7.198 -5.360 8.273 1.00 65.06 173 THR A N 1
ATOM 1335 C CA . THR A 1 173 ? 7.792 -4.026 8.332 1.00 65.06 173 THR A CA 1
ATOM 1336 C C . THR A 1 173 ? 7.131 -3.153 7.280 1.00 65.06 173 THR A C 1
ATOM 1338 O O . THR A 1 173 ? 7.129 -3.490 6.094 1.00 65.06 173 THR A O 1
ATOM 1341 N N . CYS A 1 174 ? 6.564 -2.026 7.709 1.00 75.81 174 CYS A N 1
ATOM 1342 C CA . 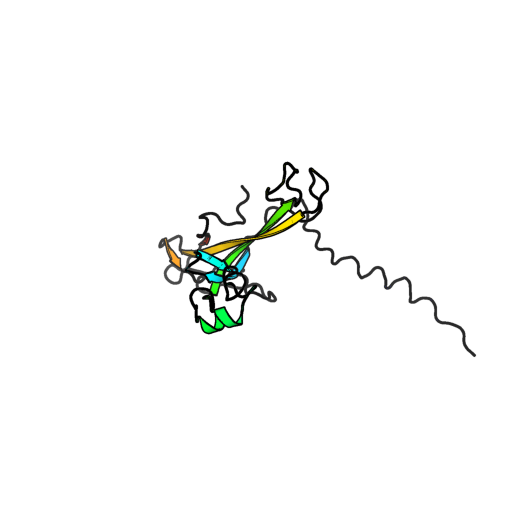CYS A 1 174 ? 5.976 -1.041 6.809 1.00 75.81 174 CYS A CA 1
ATOM 1343 C C . CYS A 1 174 ? 7.063 -0.477 5.872 1.00 75.81 174 CYS A C 1
ATOM 1345 O O . CYS A 1 174 ? 8.124 -0.081 6.354 1.00 75.81 174 CYS A O 1
ATOM 1347 N N . PRO A 1 175 ? 6.818 -0.376 4.552 1.00 73.19 175 PRO A N 1
ATOM 1348 C CA . PRO A 1 175 ? 7.829 0.082 3.601 1.00 73.19 175 PRO A CA 1
ATOM 1349 C C . PRO A 1 175 ? 8.279 1.532 3.857 1.00 73.19 175 PRO A C 1
ATOM 1351 O O . PRO A 1 175 ? 9.379 1.909 3.470 1.00 73.19 175 PRO A O 1
ATOM 1354 N N . HIS A 1 176 ? 7.475 2.325 4.573 1.00 74.06 176 HIS A N 1
ATOM 1355 C CA . HIS A 1 176 ? 7.784 3.702 4.977 1.00 74.06 176 HIS A CA 1
ATOM 1356 C C . HIS A 1 176 ? 8.584 3.836 6.281 1.00 74.06 176 HIS A C 1
ATOM 1358 O O . HIS A 1 176 ? 8.858 4.960 6.690 1.00 74.06 176 HIS A O 1
ATOM 1364 N N . VAL A 1 177 ? 8.933 2.741 6.969 1.00 66.00 177 VAL A N 1
ATOM 1365 C CA . VAL A 1 177 ? 9.788 2.843 8.162 1.00 66.00 177 VAL A CA 1
ATOM 1366 C C . VAL A 1 177 ? 11.189 3.224 7.687 1.00 66.00 177 VAL A C 1
ATOM 1368 O O . VAL A 1 177 ? 11.824 2.468 6.949 1.00 66.00 177 VAL A O 1
ATOM 1371 N N . SER A 1 178 ? 11.644 4.423 8.052 1.00 55.72 178 SER A N 1
ATOM 1372 C CA . SER A 1 178 ? 13.050 4.806 7.943 1.00 55.72 178 SER A CA 1
ATOM 1373 C C . SER A 1 178 ? 13.860 3.828 8.792 1.00 55.72 178 SER A C 1
ATOM 1375 O O . SER A 1 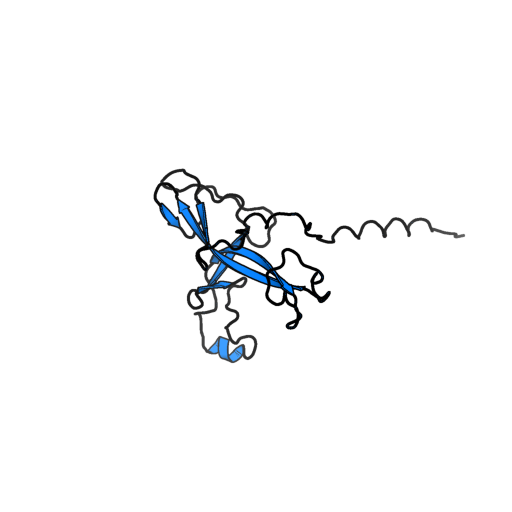178 ? 13.608 3.724 9.992 1.00 55.72 178 SER A O 1
ATOM 1377 N N . LYS A 1 179 ? 14.746 3.062 8.151 1.00 46.69 179 LYS A N 1
ATOM 1378 C CA . LYS A 1 179 ? 15.770 2.294 8.863 1.00 46.69 179 LYS A CA 1
ATOM 1379 C C . LYS A 1 179 ? 16.783 3.240 9.486 1.00 46.69 179 LYS A C 1
ATOM 1381 O O . LYS A 1 179 ? 17.045 4.283 8.845 1.00 46.69 179 LYS A O 1
#

pLDDT: mean 75.53, std 18.75, range [32.69, 95.81]

Secondary structure (DSSP, 8-state):
------SSSSGGGSSSSTT-----TT--S----EEEEEEETTTTEEESSSS-TTSGGGT-HHHHHHHT--SSSSPPEEEEEEEEEEEES-TTSTTBT--BSSSSB-TTT--BEEEEEEEEEEEEE-TTT--EESSPPBT-EE-TT-SS-BEEE--B-TTT-SBPEEEE-TTSS-TT---

Sequence (179 aa):
MKKGILIAGIFSMFAFITQSVFAGWDKPCDKRQILEAYWCEACKEVREFTECSEIGYIWDFSKHKAAGDKTHTDLPTCWACQKIAYSCINPNCKKYGVCLPAPGACDECGDDITSKKIWSRTLFKCPKCSKENPEPGKGYTTIKGRYAPQIEKAGECETCGVEVEVVCTKSGTCPHVSK

Radius of gyration: 22.79 Å; chains: 1; bounding box: 46×72×68 Å